Protein AF-A0A8C4UIJ4-F1 (afdb_monomer)

Solvent-accessible surface area (backbone atoms only — not comparable to full-atom values): 5935 Å² total; per-residue (Å²): 129,92,72,72,78,72,80,84,67,95,83,62,56,73,69,39,45,52,52,52,45,50,51,55,40,49,53,56,58,31,71,77,45,62,93,61,48,52,59,52,48,55,50,52,54,53,54,59,66,67,53,92,53,90,87,36,68,62,72,62,52,63,72,85,74,72,67,71,73,74,85,63,58,90,56,52,67,55,50,53,61,48,52,54,54,51,50,65,72,67,54,81,129

Structure (mmCIF, N/CA/C/O backbone):
data_AF-A0A8C4UIJ4-F1
#
_entry.id   AF-A0A8C4UIJ4-F1
#
loop_
_atom_site.group_PDB
_atom_site.id
_atom_site.type_symbol
_atom_site.label_atom_id
_atom_site.label_alt_id
_atom_site.label_comp_id
_atom_site.label_asym_id
_atom_site.label_entity_id
_atom_site.label_seq_id
_atom_site.pdbx_PDB_ins_code
_atom_site.Cartn_x
_atom_site.Cartn_y
_atom_site.Cartn_z
_atom_site.occupancy
_atom_site.B_iso_or_equiv
_atom_site.auth_seq_id
_atom_site.auth_comp_id
_atom_site.auth_asym_id
_atom_site.auth_atom_id
_atom_site.pdbx_PDB_model_num
ATOM 1 N N . MET A 1 1 ? -9.140 -25.305 0.806 1.00 43.31 1 MET A N 1
ATOM 2 C CA . MET A 1 1 ? -7.897 -24.589 0.454 1.00 43.31 1 MET A CA 1
ATOM 3 C C . MET A 1 1 ? -8.289 -23.134 0.318 1.00 43.31 1 MET A C 1
ATOM 5 O O . MET A 1 1 ? -9.000 -22.814 -0.626 1.00 43.31 1 MET A O 1
ATOM 9 N N . VAL A 1 2 ? -7.980 -22.312 1.320 1.00 50.94 2 VAL A N 1
ATOM 10 C CA . VAL A 1 2 ? -8.367 -20.894 1.355 1.00 50.94 2 VAL A CA 1
ATOM 11 C C . VAL A 1 2 ? -7.476 -20.161 0.354 1.00 50.94 2 VAL A C 1
ATOM 13 O O . VAL A 1 2 ? -6.396 -19.678 0.675 1.00 50.94 2 VAL A O 1
ATOM 16 N N . GLY A 1 3 ? -7.859 -20.238 -0.920 1.00 45.88 3 GLY A N 1
ATOM 17 C CA . GLY A 1 3 ? -7.184 -19.541 -2.000 1.00 45.88 3 GLY A CA 1
ATOM 18 C C . GLY A 1 3 ? -7.470 -18.057 -1.855 1.00 45.88 3 GLY A C 1
ATOM 19 O O . GLY A 1 3 ? -8.624 -17.643 -1.938 1.00 45.88 3 GLY A O 1
ATOM 20 N N . CYS A 1 4 ? -6.425 -17.270 -1.615 1.00 55.47 4 CYS A N 1
ATOM 21 C CA . CYS A 1 4 ? -6.508 -15.819 -1.664 1.00 55.47 4 CYS A CA 1
ATOM 22 C C . CYS A 1 4 ? -6.990 -15.413 -3.054 1.00 55.47 4 CYS A C 1
ATOM 24 O O . CYS A 1 4 ? -6.348 -15.751 -4.048 1.00 55.47 4 CYS A O 1
ATOM 26 N N . VAL A 1 5 ? -8.124 -14.720 -3.133 1.00 51.97 5 VAL A N 1
ATOM 27 C CA . VAL A 1 5 ? -8.526 -14.046 -4.367 1.00 51.97 5 VAL A CA 1
ATOM 28 C C . VAL A 1 5 ? -7.641 -12.803 -4.467 1.00 51.97 5 VAL A C 1
ATOM 30 O O . VAL A 1 5 ? -7.770 -11.923 -3.615 1.00 51.97 5 VAL A O 1
ATOM 33 N N . PRO A 1 6 ? -6.716 -12.716 -5.439 1.00 53.19 6 PRO A N 1
ATOM 34 C CA . PRO A 1 6 ? -5.873 -11.540 -5.576 1.00 53.19 6 PRO A CA 1
ATOM 35 C C . PRO A 1 6 ? -6.760 -10.346 -5.930 1.00 53.19 6 PRO A C 1
ATOM 37 O O . PRO A 1 6 ? -7.521 -10.385 -6.904 1.00 53.19 6 PRO A O 1
ATOM 40 N N . VAL A 1 7 ? -6.673 -9.279 -5.135 1.00 54.88 7 VAL A N 1
ATOM 41 C CA . VAL A 1 7 ? -7.276 -7.990 -5.476 1.00 54.8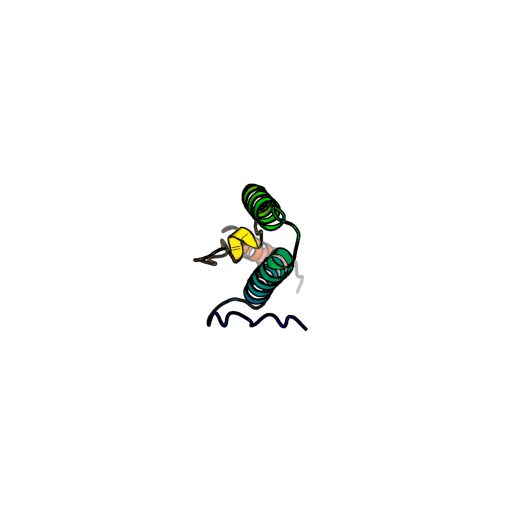8 7 VAL A CA 1
ATOM 42 C C . VAL A 1 7 ? -6.543 -7.494 -6.721 1.00 54.88 7 VAL A C 1
ATOM 44 O O . VAL A 1 7 ? -5.377 -7.116 -6.678 1.00 54.88 7 VAL A O 1
ATOM 47 N N . LEU A 1 8 ? -7.206 -7.559 -7.876 1.00 48.84 8 LEU A N 1
ATOM 48 C CA . LEU A 1 8 ? -6.689 -7.018 -9.130 1.00 48.84 8 LEU A CA 1
ATOM 49 C C . LEU A 1 8 ? -6.692 -5.483 -9.059 1.00 48.84 8 LEU A C 1
ATOM 51 O O . LEU A 1 8 ? -7.606 -4.832 -9.561 1.00 48.84 8 LEU A O 1
ATOM 55 N N . THR A 1 9 ? -5.670 -4.890 -8.442 1.00 52.72 9 THR A N 1
ATOM 56 C CA . THR A 1 9 ? -5.361 -3.462 -8.584 1.00 52.72 9 THR A CA 1
ATOM 57 C C . THR A 1 9 ? -4.584 -3.243 -9.895 1.00 52.72 9 THR A C 1
ATOM 59 O O . THR A 1 9 ? -3.512 -3.821 -10.089 1.00 52.72 9 THR A O 1
ATOM 62 N N . PRO A 1 10 ? -5.100 -2.434 -10.840 1.00 47.34 10 PRO A N 1
ATOM 63 C CA . PRO A 1 10 ? -4.633 -2.435 -12.232 1.00 47.34 10 PRO A CA 1
ATOM 64 C C . PRO A 1 10 ? -3.293 -1.719 -12.509 1.00 47.34 10 PRO A C 1
ATOM 66 O O . PRO A 1 10 ? -2.931 -1.589 -13.674 1.00 47.34 10 PRO A O 1
ATOM 69 N N . ALA A 1 11 ? -2.532 -1.258 -11.504 1.00 50.47 11 ALA A N 1
ATOM 70 C C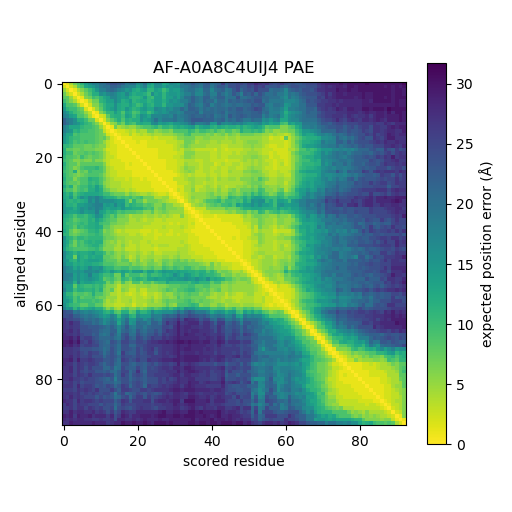A . ALA A 1 11 ? -1.331 -0.440 -11.754 1.00 50.47 11 ALA A CA 1
ATOM 71 C C . ALA A 1 11 ? -0.249 -0.448 -10.646 1.00 50.47 11 ALA A C 1
ATOM 73 O O . ALA A 1 11 ? 0.432 0.556 -10.450 1.00 50.47 11 ALA A O 1
ATOM 74 N N . ALA A 1 12 ? -0.069 -1.543 -9.903 1.00 61.88 12 ALA A N 1
ATOM 75 C CA . ALA A 1 12 ? 0.985 -1.634 -8.883 1.00 61.88 12 ALA A CA 1
ATOM 76 C C . ALA A 1 12 ? 2.267 -2.303 -9.427 1.00 61.88 12 ALA A C 1
ATOM 78 O O . ALA A 1 12 ? 2.191 -3.257 -10.205 1.00 61.88 12 ALA A O 1
ATOM 79 N N . LEU A 1 13 ? 3.449 -1.826 -9.000 1.00 68.50 13 LEU A N 1
ATOM 80 C CA . LEU A 1 13 ? 4.728 -2.519 -9.231 1.00 68.50 13 LEU A CA 1
ATOM 81 C C . LEU A 1 13 ? 4.640 -3.983 -8.744 1.00 68.50 13 LEU A C 1
ATOM 83 O O . LEU A 1 13 ? 3.914 -4.247 -7.783 1.00 68.50 13 LEU A O 1
ATOM 87 N N . PRO A 1 14 ? 5.402 -4.932 -9.330 1.00 73.38 14 PRO A N 1
ATOM 88 C CA . PRO A 1 14 ? 5.369 -6.344 -8.929 1.00 73.38 14 PRO A CA 1
ATOM 89 C C . PRO A 1 14 ? 5.581 -6.556 -7.421 1.00 73.38 14 PRO A C 1
ATOM 91 O O . PRO A 1 14 ? 4.923 -7.396 -6.814 1.00 73.38 14 PRO A O 1
ATOM 94 N N . SER A 1 15 ? 6.451 -5.747 -6.808 1.00 74.38 15 SER A N 1
ATOM 95 C CA . SER A 1 15 ? 6.707 -5.732 -5.364 1.00 74.38 15 SER A CA 1
ATOM 96 C C . SER A 1 15 ? 5.505 -5.257 -4.543 1.00 74.38 15 SER A C 1
ATOM 98 O O . SER A 1 15 ? 5.215 -5.844 -3.505 1.00 74.38 15 SER A O 1
ATOM 100 N N . CYS A 1 16 ? 4.777 -4.240 -5.011 1.00 81.62 16 CYS A N 1
ATOM 101 C CA . CYS A 1 16 ? 3.583 -3.734 -4.335 1.00 81.62 16 CYS A CA 1
ATOM 102 C C . CYS A 1 16 ? 2.381 -4.667 -4.490 1.00 81.62 16 CYS A C 1
ATOM 104 O O . CYS A 1 16 ? 1.624 -4.832 -3.542 1.00 81.62 16 CYS A O 1
ATOM 106 N N . ARG A 1 17 ? 2.245 -5.352 -5.632 1.00 79.44 17 ARG A N 1
ATOM 107 C CA . ARG A 1 17 ? 1.230 -6.407 -5.786 1.00 79.44 17 ARG A CA 1
ATOM 108 C C . ARG A 1 17 ? 1.450 -7.551 -4.804 1.00 79.44 17 ARG A C 1
ATOM 110 O O . ARG A 1 17 ? 0.524 -7.936 -4.106 1.00 79.44 17 ARG A O 1
ATOM 117 N N . TYR A 1 18 ? 2.684 -8.046 -4.715 1.00 82.50 18 TYR A N 1
ATOM 118 C CA . TYR A 1 18 ? 3.033 -9.086 -3.748 1.00 82.50 18 TYR A CA 1
ATOM 119 C C . TYR A 1 18 ? 2.777 -8.638 -2.301 1.00 82.50 18 TYR A C 1
ATOM 121 O O . TYR A 1 18 ? 2.285 -9.412 -1.484 1.00 82.50 18 TYR A O 1
ATOM 129 N N . TRP A 1 19 ? 3.091 -7.380 -1.986 1.00 84.69 19 TRP A N 1
ATOM 130 C CA . TRP A 1 19 ? 2.827 -6.782 -0.679 1.00 84.69 19 TRP A CA 1
ATOM 131 C C . TRP A 1 19 ? 1.329 -6.727 -0.337 1.00 84.69 19 TRP A C 1
ATOM 133 O O . TRP A 1 19 ? 0.934 -7.104 0.769 1.00 84.69 19 TRP A O 1
ATOM 143 N N . ASP A 1 20 ? 0.492 -6.320 -1.292 1.00 83.06 20 ASP A N 1
ATOM 144 C CA . ASP A 1 20 ? -0.966 -6.311 -1.138 1.00 83.06 20 ASP A CA 1
ATOM 145 C C . ASP A 1 20 ? -1.524 -7.734 -0.969 1.00 83.06 20 ASP A C 1
ATOM 147 O O . ASP A 1 20 ? -2.318 -7.982 -0.055 1.00 83.06 20 ASP A O 1
ATOM 151 N N . ASP A 1 21 ? -1.057 -8.687 -1.782 1.00 83.81 21 ASP A N 1
ATOM 152 C CA . ASP A 1 21 ? -1.455 -10.098 -1.707 1.00 83.81 21 ASP A CA 1
ATOM 153 C C . ASP A 1 21 ? -1.077 -10.719 -0.349 1.00 83.81 21 ASP A C 1
ATOM 155 O O . ASP A 1 21 ? -1.879 -11.428 0.266 1.00 83.81 21 ASP A O 1
ATOM 159 N N . PHE A 1 22 ? 0.115 -10.411 0.170 1.00 85.75 22 PHE A N 1
ATOM 160 C CA . PHE A 1 22 ? 0.556 -10.843 1.498 1.00 85.75 22 PHE A CA 1
ATOM 161 C C . PHE A 1 22 ? -0.363 -10.318 2.609 1.00 85.75 22 PHE A C 1
ATOM 163 O O . PHE A 1 22 ? -0.737 -11.069 3.518 1.00 85.75 22 PHE A O 1
ATOM 170 N N . HIS A 1 23 ? -0.761 -9.046 2.540 1.00 84.56 23 HIS A N 1
ATOM 171 C CA . HIS A 1 23 ? -1.672 -8.452 3.515 1.00 84.56 23 HIS A CA 1
ATOM 172 C C . HIS A 1 23 ? -3.073 -9.064 3.457 1.00 84.56 23 HIS A C 1
ATOM 174 O O . HIS A 1 23 ? -3.637 -9.371 4.509 1.00 84.56 23 HIS A O 1
ATOM 180 N N . ALA A 1 24 ? -3.616 -9.271 2.257 1.00 82.81 24 ALA A N 1
ATOM 181 C CA . ALA A 1 24 ? -4.914 -9.913 2.070 1.00 82.81 24 ALA A CA 1
ATOM 182 C C . ALA A 1 24 ? -4.908 -11.360 2.589 1.00 82.81 24 ALA A C 1
ATOM 184 O O . ALA A 1 24 ? -5.826 -11.775 3.302 1.00 82.81 24 ALA A O 1
ATOM 185 N N . CYS A 1 25 ? -3.841 -12.107 2.295 1.00 82.69 25 CYS A N 1
ATOM 186 C CA . CYS A 1 25 ? -3.651 -13.474 2.775 1.00 82.69 25 CYS A CA 1
ATOM 187 C C . CYS A 1 25 ? -3.569 -13.535 4.296 1.00 82.69 25 CYS A C 1
ATOM 189 O O . CYS A 1 25 ? -4.262 -14.329 4.929 1.00 82.69 25 CYS A O 1
ATOM 191 N N . THR A 1 26 ? -2.776 -12.645 4.888 1.00 86.25 26 THR A N 1
ATOM 192 C CA . THR A 1 26 ? -2.611 -12.598 6.339 1.00 86.25 26 THR A CA 1
ATOM 193 C C . THR A 1 26 ? -3.926 -12.249 7.028 1.00 86.25 26 THR A C 1
ATOM 195 O O . THR A 1 26 ? -4.293 -12.918 7.986 1.00 86.25 26 THR A O 1
ATOM 198 N N 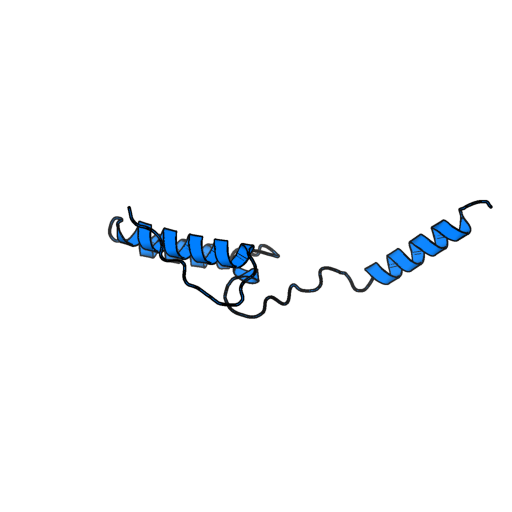. LEU A 1 27 ? -4.680 -11.268 6.518 1.00 82.94 27 LEU A N 1
ATOM 199 C CA . LEU A 1 27 ? -5.988 -10.920 7.078 1.00 82.94 27 LEU A CA 1
ATOM 200 C C . LEU A 1 27 ? -6.972 -12.094 6.989 1.00 82.94 27 LEU A C 1
ATOM 202 O O . LEU A 1 27 ? -7.668 -12.375 7.957 1.00 82.94 27 LEU A O 1
ATOM 206 N N . THR A 1 28 ? -6.976 -12.815 5.868 1.00 81.88 28 THR A N 1
ATOM 207 C CA . THR A 1 28 ? -7.824 -14.003 5.686 1.00 81.88 28 THR A CA 1
ATOM 208 C C . THR A 1 28 ? -7.422 -15.141 6.634 1.00 81.88 28 THR A C 1
ATOM 210 O O . THR A 1 28 ? -8.272 -15.790 7.233 1.00 81.88 28 THR A O 1
ATOM 213 N N . ALA A 1 29 ? -6.123 -15.369 6.840 1.00 82.00 29 ALA A N 1
ATOM 214 C CA . ALA A 1 29 ? -5.649 -16.350 7.817 1.00 82.00 29 ALA A CA 1
ATOM 215 C C . ALA A 1 29 ? -5.985 -15.939 9.263 1.00 82.00 29 ALA A C 1
A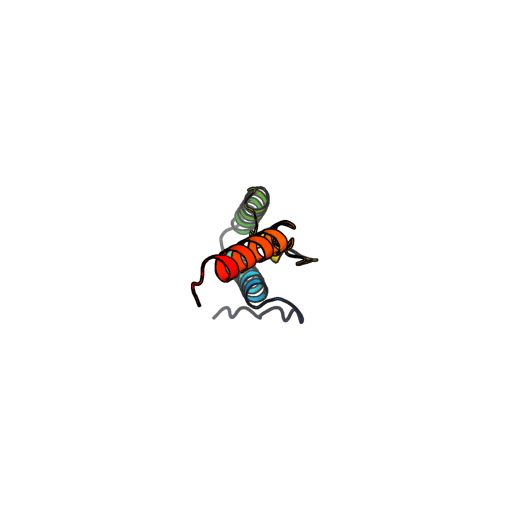TOM 217 O O . ALA A 1 29 ? -6.266 -16.789 10.103 1.00 82.00 29 ALA A O 1
ATOM 218 N N . LEU A 1 30 ? -5.979 -14.636 9.558 1.00 84.69 30 LEU A N 1
ATOM 219 C CA . LEU A 1 30 ? -6.334 -14.103 10.873 1.00 84.69 30 LEU A CA 1
ATOM 220 C C . LEU A 1 30 ? -7.834 -14.176 11.156 1.00 84.69 30 LEU A C 1
ATOM 222 O O . LEU A 1 30 ? -8.205 -14.354 12.313 1.00 84.69 30 LEU A O 1
ATOM 226 N N . THR A 1 31 ? -8.692 -14.097 10.134 1.00 79.44 31 THR A N 1
ATOM 227 C CA . THR A 1 31 ? -10.137 -14.307 10.320 1.00 79.44 31 THR A CA 1
ATOM 228 C C . THR A 1 31 ? -10.484 -15.731 10.753 1.00 79.44 31 THR A C 1
ATOM 230 O O . THR A 1 31 ? -11.503 -15.920 11.408 1.00 79.44 31 THR A O 1
ATOM 233 N N . ASP A 1 32 ? -9.624 -16.708 10.451 1.00 79.19 32 ASP A N 1
ATOM 234 C CA . ASP A 1 32 ? -9.766 -18.099 10.902 1.00 79.19 32 ASP A CA 1
ATOM 235 C C . ASP A 1 32 ? -9.124 -18.353 12.290 1.00 79.19 32 ASP A C 1
ATOM 237 O O . ASP A 1 32 ? -9.202 -19.462 12.823 1.00 79.19 32 ASP A O 1
ATOM 241 N N . CYS A 1 33 ? -8.477 -17.345 12.891 1.00 75.88 33 CYS A N 1
ATOM 242 C CA . CYS A 1 33 ? -7.785 -17.438 14.180 1.00 75.88 33 CYS A CA 1
ATOM 243 C C . CYS A 1 33 ? -8.657 -16.997 15.370 1.00 75.88 33 CYS A C 1
ATOM 245 O O . CYS A 1 33 ? -9.768 -16.494 15.225 1.00 75.88 33 CYS A O 1
ATOM 247 N N . GLN A 1 34 ? -8.130 -17.194 16.585 1.00 73.88 34 GLN A N 1
ATOM 248 C CA . GLN A 1 34 ? -8.785 -16.802 17.835 1.00 73.88 34 GLN A CA 1
ATOM 249 C C . GLN A 1 34 ? -9.132 -15.299 17.868 1.00 73.88 34 GLN A C 1
ATOM 251 O O . GLN A 1 34 ? -8.385 -14.462 17.353 1.00 73.88 34 GLN A O 1
ATOM 256 N N . GLU A 1 35 ? -10.240 -14.963 18.536 1.00 75.50 35 GLU A N 1
ATOM 257 C CA . GLU A 1 35 ? -10.668 -13.587 18.801 1.00 75.50 35 GLU A CA 1
ATOM 258 C C . GLU A 1 35 ? -9.504 -12.746 19.366 1.00 75.50 35 GLU A C 1
ATOM 260 O O . GLU A 1 35 ? -8.840 -13.141 20.326 1.00 75.50 35 GLU A O 1
ATOM 265 N N . GLY A 1 36 ? -9.221 -11.606 18.725 1.00 75.25 36 GLY A N 1
ATOM 266 C CA . GLY A 1 36 ? -8.118 -10.700 19.071 1.00 75.25 36 GLY A CA 1
ATOM 267 C C . GLY A 1 36 ? -6.836 -10.842 18.235 1.00 75.25 36 GLY A C 1
ATOM 268 O O . GLY A 1 36 ? -5.976 -9.960 18.300 1.00 75.25 36 GLY A O 1
ATOM 269 N N . ALA A 1 37 ? -6.690 -11.882 17.402 1.00 85.62 37 ALA A N 1
ATOM 270 C CA . ALA A 1 37 ? -5.524 -12.020 16.516 1.00 85.62 37 ALA A CA 1
ATOM 271 C C . ALA A 1 37 ? -5.461 -10.903 15.453 1.00 85.62 37 ALA A C 1
ATOM 273 O O . ALA A 1 37 ? -4.393 -10.346 15.187 1.00 85.62 37 ALA A O 1
ATOM 274 N N . THR A 1 38 ? -6.613 -10.528 14.893 1.00 84.56 38 THR A N 1
ATOM 275 C CA . THR A 1 38 ? -6.735 -9.422 13.930 1.00 84.56 38 THR A CA 1
ATOM 276 C C . THR A 1 38 ? -6.401 -8.070 14.563 1.00 84.56 38 THR A C 1
ATOM 278 O O . THR A 1 38 ? -5.663 -7.286 13.970 1.00 84.56 38 THR A O 1
ATOM 281 N N . ASP A 1 39 ? -6.868 -7.807 15.788 1.00 86.69 39 ASP A N 1
ATOM 282 C CA . ASP A 1 39 ? -6.551 -6.573 16.520 1.00 86.69 39 ASP A CA 1
ATOM 283 C C . ASP A 1 39 ? -5.052 -6.440 16.802 1.00 86.69 39 ASP A C 1
ATOM 285 O O . ASP A 1 39 ? -4.465 -5.368 16.622 1.00 86.69 39 ASP A O 1
ATOM 289 N N . LEU A 1 40 ? -4.406 -7.538 17.208 1.00 88.25 40 LEU A N 1
ATOM 290 C CA . LEU A 1 40 ? -2.963 -7.555 17.432 1.00 88.25 40 LEU A CA 1
ATOM 291 C C . LEU A 1 40 ? -2.194 -7.305 16.129 1.00 88.25 40 LEU A C 1
ATOM 293 O O . LEU A 1 40 ? -1.243 -6.522 16.124 1.00 88.25 40 LEU A O 1
ATOM 297 N N . TRP A 1 41 ? -2.614 -7.925 15.026 1.00 87.88 41 TRP A N 1
ATOM 298 C CA . TRP A 1 41 ? -2.028 -7.694 13.707 1.00 87.88 41 TRP A CA 1
ATOM 299 C C . TRP A 1 41 ? -2.147 -6.237 13.259 1.00 87.88 41 TRP A C 1
ATOM 301 O O . TRP A 1 41 ? -1.150 -5.644 12.846 1.00 87.88 41 TRP A O 1
ATOM 311 N N . GLU A 1 42 ? -3.325 -5.626 13.387 1.00 88.06 42 GLU A N 1
ATOM 312 C CA . GLU A 1 42 ? -3.523 -4.220 13.020 1.00 88.06 42 GLU A CA 1
ATOM 313 C C . GLU A 1 42 ? -2.700 -3.273 13.900 1.00 88.06 42 GLU A C 1
ATOM 315 O O . GLU A 1 42 ? -2.133 -2.288 13.410 1.00 88.06 42 GLU A O 1
ATOM 320 N N . LYS A 1 43 ? -2.550 -3.597 15.189 1.00 90.00 43 LYS A N 1
ATOM 321 C CA . LYS A 1 43 ? -1.647 -2.869 16.085 1.00 90.00 43 LYS A CA 1
ATOM 322 C C . LYS A 1 43 ? -0.192 -2.981 15.624 1.00 90.00 43 LYS A C 1
ATOM 324 O O . LYS A 1 43 ? 0.467 -1.956 15.474 1.00 90.00 43 LYS A O 1
ATOM 329 N N . LEU A 1 44 ? 0.295 -4.191 15.345 1.00 88.31 44 LEU A N 1
ATOM 330 C CA . LEU A 1 44 ? 1.656 -4.418 14.842 1.00 88.31 44 LEU A CA 1
ATOM 331 C C . LEU A 1 44 ? 1.894 -3.708 13.507 1.00 88.31 44 LEU A C 1
ATOM 333 O O . LEU A 1 44 ? 2.948 -3.112 13.305 1.00 88.31 44 LEU A O 1
ATOM 337 N N . ARG A 1 45 ? 0.902 -3.710 12.613 1.00 84.25 45 ARG A N 1
ATOM 338 C CA . ARG A 1 45 ? 0.965 -3.004 11.330 1.00 84.25 45 ARG A CA 1
ATOM 339 C C . ARG A 1 45 ? 1.094 -1.497 11.526 1.00 84.25 45 ARG A C 1
ATOM 341 O O . ARG A 1 45 ? 1.857 -0.850 10.813 1.00 84.25 45 ARG A O 1
ATOM 348 N N . ARG A 1 46 ? 0.358 -0.933 12.485 1.00 86.44 46 ARG A N 1
ATOM 349 C CA . ARG A 1 46 ? 0.431 0.491 12.830 1.00 86.44 46 ARG A CA 1
ATOM 350 C C . ARG A 1 46 ? 1.783 0.866 13.431 1.00 86.44 46 ARG A C 1
ATOM 352 O O . ARG A 1 46 ? 2.363 1.855 12.999 1.00 86.44 46 ARG A O 1
ATOM 359 N N . GLU A 1 47 ? 2.290 0.070 14.367 1.00 86.25 47 GLU A N 1
ATOM 360 C CA . GLU A 1 47 ? 3.624 0.267 14.951 1.00 86.25 47 GLU A CA 1
ATOM 361 C C . GLU A 1 47 ? 4.719 0.131 13.885 1.00 86.25 47 GLU A C 1
ATOM 363 O O . GLU A 1 47 ? 5.609 0.969 13.793 1.00 86.25 47 GLU A O 1
ATOM 368 N N . SER A 1 48 ? 4.604 -0.855 12.990 1.00 81.94 48 SER A N 1
ATOM 369 C CA . SER A 1 48 ? 5.556 -1.057 11.894 1.00 81.94 48 SER A CA 1
ATOM 370 C C . SER A 1 48 ? 5.601 0.110 10.907 1.00 81.94 48 SER A C 1
ATOM 372 O O . SER A 1 48 ? 6.650 0.335 10.312 1.00 81.94 48 SER A O 1
ATOM 374 N N . LYS A 1 49 ? 4.493 0.841 10.720 1.00 77.00 49 LYS A N 1
ATOM 375 C CA . LYS A 1 49 ? 4.457 2.075 9.916 1.00 77.00 49 LYS A CA 1
ATOM 376 C C . LYS A 1 49 ? 5.147 3.255 10.604 1.00 77.00 4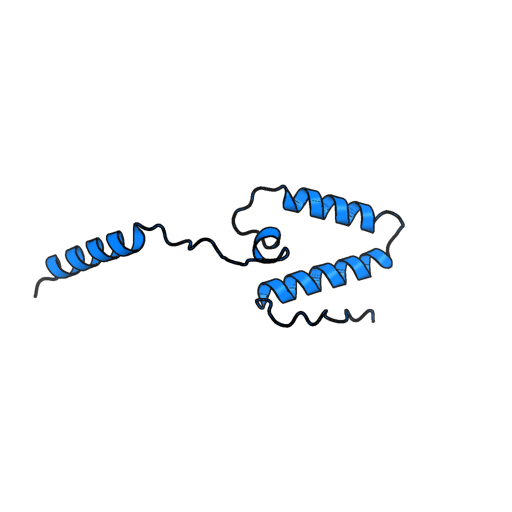9 LYS A C 1
ATOM 378 O O . LYS A 1 49 ? 5.509 4.204 9.924 1.00 77.00 49 LYS A O 1
ATOM 383 N N . ASN A 1 50 ? 5.268 3.226 11.931 1.00 80.25 50 ASN A N 1
ATOM 384 C CA . ASN A 1 50 ? 5.910 4.282 12.715 1.00 80.25 50 ASN A CA 1
ATOM 385 C C . ASN A 1 50 ? 7.441 4.123 12.750 1.00 80.25 50 ASN A C 1
ATOM 387 O O . ASN A 1 50 ? 8.159 5.062 13.069 1.00 80.25 50 ASN A O 1
ATOM 391 N N . LEU A 1 51 ? 7.952 2.937 12.411 1.00 76.94 51 LEU A N 1
ATOM 392 C CA . LEU A 1 51 ? 9.388 2.710 12.314 1.00 76.94 51 LEU A CA 1
ATOM 393 C C . LEU A 1 51 ? 9.962 3.493 11.121 1.00 76.94 51 LEU A C 1
ATOM 395 O O . LEU A 1 51 ? 9.587 3.249 9.975 1.00 76.94 51 LEU A O 1
ATOM 399 N N . ASP A 1 52 ? 10.893 4.408 11.401 1.00 63.75 52 ASP A N 1
ATOM 400 C CA . ASP A 1 52 ? 11.536 5.292 10.418 1.00 63.75 52 ASP A CA 1
ATOM 401 C C . ASP A 1 52 ? 12.602 4.526 9.607 1.00 63.75 52 ASP A C 1
ATOM 403 O O . ASP A 1 52 ? 13.813 4.658 9.796 1.00 63.75 52 ASP A O 1
ATOM 407 N N . PHE A 1 53 ? 12.139 3.626 8.737 1.00 70.12 53 PHE A N 1
ATOM 408 C CA . PHE A 1 53 ? 12.979 2.925 7.771 1.00 70.12 53 PHE A CA 1
ATOM 409 C C . PHE A 1 53 ? 12.778 3.532 6.384 1.00 70.12 53 PHE A C 1
ATOM 411 O O . PHE A 1 53 ? 11.748 3.309 5.741 1.00 70.12 53 PHE A O 1
ATOM 418 N N . GLN A 1 54 ? 13.790 4.261 5.901 1.00 68.44 54 GLN A N 1
ATOM 419 C CA . GLN A 1 54 ? 13.783 4.821 4.548 1.00 68.44 54 GLN A CA 1
ATOM 420 C C . GLN A 1 54 ? 13.575 3.714 3.504 1.00 68.44 54 GLN A C 1
ATOM 422 O O . GLN A 1 54 ? 14.327 2.738 3.461 1.00 68.44 54 GLN A O 1
ATOM 427 N N . GLY A 1 55 ? 12.560 3.874 2.649 1.00 68.69 55 GLY A N 1
ATOM 428 C CA . GLY A 1 55 ? 12.251 2.915 1.584 1.00 68.69 55 GLY A CA 1
ATOM 429 C C . GLY A 1 55 ? 11.490 1.667 2.044 1.00 68.69 55 GLY A C 1
ATOM 430 O O . GLY A 1 55 ? 11.561 0.632 1.380 1.00 68.69 55 GLY A O 1
ATOM 431 N N . SER A 1 56 ? 10.767 1.728 3.167 1.00 76.25 56 SER A N 1
ATOM 432 C CA . SER A 1 56 ? 9.905 0.619 3.589 1.00 76.25 56 SER A CA 1
ATOM 433 C C . SER A 1 56 ? 8.791 0.335 2.565 1.00 76.25 56 SER A C 1
ATOM 435 O O . SER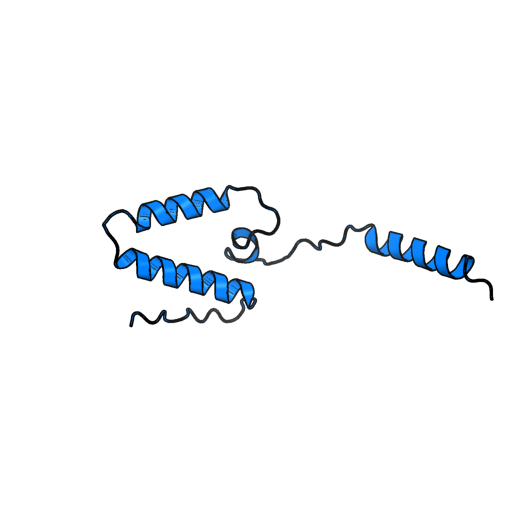 A 1 56 ? 8.268 1.239 1.911 1.00 76.25 56 SER A O 1
ATOM 437 N N . LEU A 1 57 ? 8.366 -0.930 2.456 1.00 78.25 57 LEU A N 1
ATOM 438 C CA . LEU A 1 57 ? 7.220 -1.316 1.614 1.00 78.25 57 LEU A CA 1
ATOM 439 C C . LEU A 1 57 ? 5.921 -0.617 2.049 1.00 78.25 57 LEU A C 1
ATOM 441 O O . LEU A 1 57 ? 5.032 -0.404 1.229 1.00 78.25 57 LEU A O 1
ATOM 445 N N . PHE A 1 58 ? 5.832 -0.203 3.317 1.00 77.25 58 PHE A N 1
ATOM 446 C CA . PHE A 1 58 ? 4.725 0.606 3.816 1.00 77.25 58 PHE A CA 1
ATOM 447 C C . PHE A 1 58 ? 4.669 1.991 3.171 1.00 77.25 58 PHE A C 1
ATOM 449 O O . PHE A 1 58 ? 3.571 2.449 2.879 1.00 77.25 58 PHE A O 1
ATOM 456 N N . GLU A 1 59 ? 5.806 2.638 2.917 1.00 76.38 59 GLU A N 1
ATOM 457 C CA . GLU A 1 59 ? 5.837 3.927 2.214 1.00 76.38 59 GLU A CA 1
ATOM 458 C C . GLU A 1 59 ? 5.703 3.754 0.701 1.00 76.38 59 GLU A C 1
ATOM 460 O O . GLU A 1 59 ? 4.919 4.445 0.056 1.00 76.38 59 GLU A O 1
ATOM 465 N N . LEU A 1 60 ? 6.429 2.790 0.131 1.00 77.94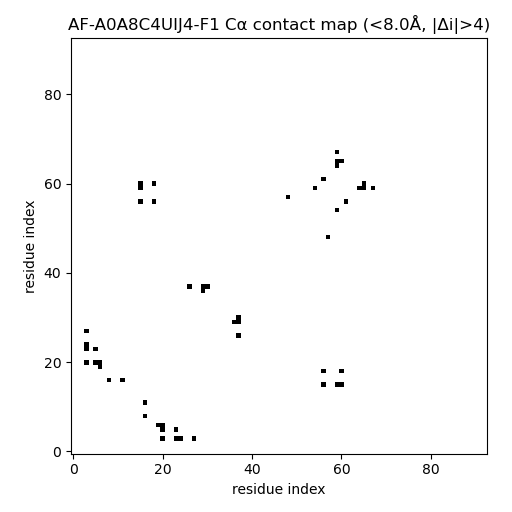 60 LEU A N 1
ATOM 466 C CA . LEU A 1 60 ? 6.471 2.583 -1.319 1.00 77.94 60 LEU A CA 1
ATOM 467 C C . LEU A 1 60 ? 5.144 2.054 -1.887 1.00 77.94 60 LEU A C 1
ATOM 469 O O . LEU A 1 60 ? 4.826 2.321 -3.047 1.00 77.94 60 LEU A O 1
ATOM 473 N N . CYS A 1 61 ? 4.378 1.308 -1.085 1.00 80.31 61 CYS A N 1
ATOM 474 C CA . CYS A 1 61 ? 3.167 0.611 -1.520 1.00 80.31 61 CYS A CA 1
ATOM 475 C C . CYS A 1 61 ? 1.914 0.953 -0.685 1.00 80.31 61 CYS A C 1
ATOM 477 O O . CYS A 1 61 ? 0.842 0.430 -0.966 1.00 80.31 61 CYS A O 1
ATOM 479 N N . GLY A 1 62 ? 1.998 1.837 0.321 1.00 70.88 62 GLY A N 1
ATOM 480 C CA . GLY A 1 62 ? 0.930 2.101 1.305 1.00 70.88 62 GLY A CA 1
ATOM 481 C C . GLY A 1 62 ? -0.285 2.916 0.850 1.00 70.88 62 GLY A C 1
ATOM 482 O O . GLY A 1 62 ? -1.121 3.249 1.689 1.00 70.88 62 GLY A O 1
ATOM 483 N N . GLY A 1 63 ? -0.409 3.210 -0.446 1.00 64.62 63 GLY A N 1
ATOM 484 C CA . GLY A 1 63 ? -1.531 3.953 -1.018 1.00 64.62 63 GLY A CA 1
ATOM 485 C C . GLY A 1 63 ? -1.148 5.356 -1.479 1.00 64.62 63 GLY A C 1
ATOM 486 O O . GLY A 1 63 ? -1.309 6.326 -0.750 1.00 64.62 63 GLY A O 1
ATOM 487 N N . GLY A 1 64 ? -0.733 5.455 -2.743 1.00 62.44 64 GLY A N 1
ATOM 488 C CA . GLY A 1 64 ? -0.718 6.710 -3.492 1.00 62.44 64 GLY A CA 1
ATOM 489 C C . GLY A 1 64 ? 0.619 7.449 -3.496 1.00 62.44 64 GLY A C 1
ATOM 490 O O . GLY A 1 64 ? 1.056 7.998 -2.497 1.00 62.44 64 GLY A O 1
ATOM 491 N N . SER A 1 65 ? 1.184 7.560 -4.698 1.00 48.06 65 SER A N 1
ATOM 492 C CA . SER A 1 65 ? 2.395 8.313 -5.034 1.00 48.06 65 SER A CA 1
ATOM 493 C C . SER A 1 65 ? 3.708 7.622 -4.667 1.00 48.06 65 SER A C 1
ATOM 495 O O . SER A 1 65 ? 4.496 8.084 -3.849 1.00 48.06 65 SER A O 1
ATOM 497 N N . GLY A 1 66 ? 3.994 6.547 -5.406 1.00 50.31 66 GLY A N 1
ATOM 498 C CA . GLY A 1 66 ? 5.351 6.058 -5.642 1.00 50.31 66 GLY A CA 1
ATOM 499 C C . GLY A 1 66 ? 6.180 7.048 -6.468 1.00 50.31 66 GLY A C 1
ATOM 500 O O . GLY A 1 66 ? 6.735 6.687 -7.503 1.00 50.31 66 GLY A O 1
ATOM 501 N N . ALA A 1 67 ? 6.271 8.302 -6.030 1.00 47.59 67 ALA A N 1
ATOM 502 C CA . ALA A 1 67 ? 7.424 9.115 -6.354 1.00 47.59 67 ALA A CA 1
ATOM 503 C C . ALA A 1 67 ? 8.516 8.652 -5.394 1.00 47.59 67 ALA A C 1
ATOM 505 O O . ALA A 1 67 ? 8.675 9.202 -4.308 1.00 47.59 67 ALA A O 1
ATOM 506 N N . ALA A 1 68 ? 9.238 7.595 -5.781 1.00 52.62 68 ALA A N 1
ATOM 507 C CA . ALA A 1 68 ? 10.549 7.358 -5.203 1.00 52.62 68 ALA A CA 1
ATOM 508 C C . ALA A 1 68 ? 11.273 8.714 -5.250 1.00 52.62 68 ALA A C 1
ATOM 510 O O . ALA A 1 68 ? 11.394 9.269 -6.351 1.00 52.62 68 ALA A O 1
ATOM 511 N N . PRO A 1 69 ? 11.678 9.312 -4.113 1.00 51.03 69 PRO A N 1
ATOM 512 C CA . PRO A 1 69 ? 12.540 10.474 -4.184 1.00 51.03 69 PRO A CA 1
ATOM 513 C C . PRO A 1 69 ? 13.731 9.996 -4.997 1.00 51.03 69 PRO A C 1
ATOM 515 O O . PRO A 1 69 ? 14.316 8.967 -4.658 1.00 51.03 69 PRO A O 1
ATOM 518 N N . SER A 1 70 ? 14.003 10.645 -6.133 1.00 54.44 70 SER A N 1
ATOM 519 C CA . SER A 1 70 ? 15.180 10.344 -6.938 1.00 54.44 70 SER A CA 1
ATOM 520 C C . SER A 1 70 ? 16.356 10.214 -5.980 1.00 54.44 70 SER A C 1
ATOM 522 O O . SER A 1 70 ? 16.842 11.210 -5.455 1.00 54.44 70 SER A O 1
ATOM 524 N N . LEU A 1 71 ? 16.805 8.977 -5.748 1.00 55.28 71 LEU A N 1
ATOM 525 C CA . LEU A 1 71 ? 17.958 8.656 -4.906 1.00 55.28 71 LEU A CA 1
ATOM 526 C C . LEU A 1 71 ? 19.260 9.157 -5.544 1.00 55.28 71 LEU A C 1
ATOM 528 O O . LEU A 1 71 ? 20.347 8.886 -5.046 1.00 55.28 71 LEU A O 1
ATOM 532 N N . LEU A 1 72 ? 19.157 9.874 -6.667 1.00 58.78 72 LEU A N 1
ATOM 533 C CA . LEU A 1 72 ? 20.246 10.617 -7.247 1.00 58.78 72 LEU A CA 1
ATOM 534 C C . LEU A 1 72 ? 20.409 11.933 -6.484 1.00 58.78 72 LEU A C 1
ATOM 536 O O . LEU A 1 72 ? 19.602 12.847 -6.680 1.0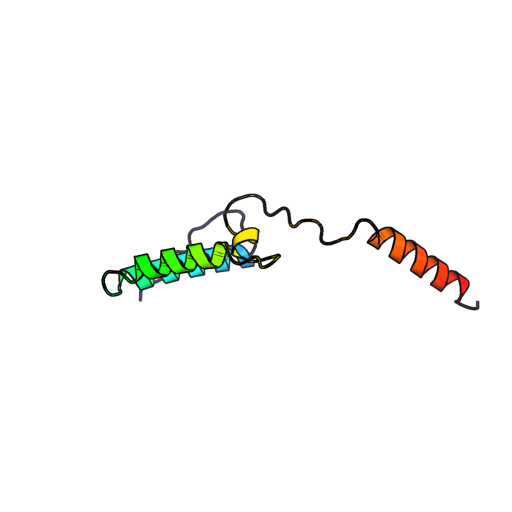0 58.78 72 LEU A O 1
ATOM 540 N N . PRO A 1 73 ? 21.465 12.087 -5.665 1.00 65.56 73 PRO A N 1
ATOM 541 C CA . PRO A 1 73 ? 21.832 13.409 -5.202 1.00 65.56 73 PRO A CA 1
ATOM 542 C C . PRO A 1 73 ? 22.049 14.303 -6.434 1.00 65.56 73 PRO A C 1
ATOM 544 O O . PRO A 1 73 ? 22.652 13.850 -7.414 1.00 65.56 73 PRO A O 1
ATOM 547 N N . PRO A 1 74 ? 21.619 15.577 -6.405 1.00 64.94 74 PRO A N 1
ATOM 548 C CA . PRO A 1 74 ? 21.782 16.505 -7.532 1.00 64.94 74 PRO A CA 1
ATOM 549 C C . PRO A 1 74 ? 23.253 16.678 -7.958 1.00 64.94 74 PRO A C 1
ATOM 551 O O . PRO A 1 74 ? 23.539 17.146 -9.055 1.00 64.94 74 PRO A O 1
ATOM 554 N N . ALA A 1 75 ? 24.191 16.259 -7.104 1.00 69.31 75 ALA A N 1
ATOM 555 C CA . ALA A 1 75 ? 25.623 16.252 -7.352 1.00 69.31 75 ALA A CA 1
ATOM 556 C C . ALA A 1 75 ? 26.143 15.026 -8.132 1.00 69.31 75 ALA A C 1
ATOM 558 O O . ALA A 1 75 ? 27.258 15.089 -8.641 1.00 69.31 75 ALA A O 1
ATOM 559 N N . LEU A 1 76 ? 25.389 13.924 -8.262 1.00 78.19 76 LEU A N 1
ATOM 560 C CA . LEU A 1 76 ? 25.849 12.735 -8.995 1.00 78.19 76 LEU A CA 1
ATOM 561 C C . LEU A 1 76 ? 26.206 13.013 -10.468 1.00 78.19 76 LEU A C 1
ATOM 563 O O . LEU A 1 76 ? 27.277 12.568 -10.886 1.00 78.19 76 LEU A O 1
ATOM 567 N N . PRO A 1 77 ? 25.401 13.760 -11.257 1.00 81.44 77 PRO A N 1
ATOM 568 C CA . PRO A 1 77 ? 25.789 14.089 -12.628 1.00 81.44 77 PRO A CA 1
ATOM 569 C C . PRO A 1 77 ? 27.059 14.948 -12.677 1.00 81.44 77 PRO A C 1
ATOM 571 O O . PRO A 1 77 ? 27.876 14.760 -13.571 1.00 81.44 77 PRO A O 1
ATOM 574 N N . LEU A 1 78 ? 27.272 15.833 -11.695 1.00 82.94 78 LEU A N 1
ATOM 575 C CA . LEU A 1 78 ? 28.483 16.658 -11.601 1.00 82.94 78 LEU A CA 1
ATOM 576 C C . LEU A 1 78 ? 29.717 15.838 -11.205 1.00 82.94 78 LEU A C 1
ATOM 578 O O . LEU A 1 78 ? 30.795 16.065 -11.742 1.00 82.94 78 LEU A O 1
ATOM 582 N N . LEU A 1 79 ? 29.568 14.859 -10.311 1.00 86.12 79 LEU A N 1
ATOM 583 C CA . LEU A 1 79 ? 30.644 13.944 -9.924 1.00 86.12 79 LEU A CA 1
ATOM 584 C C . LEU A 1 79 ? 31.040 13.026 -11.080 1.00 86.12 79 LEU A C 1
ATOM 586 O O . LEU A 1 79 ? 32.230 12.895 -11.363 1.00 86.12 79 LEU A O 1
ATOM 590 N N . LEU A 1 80 ? 30.068 12.455 -11.800 1.00 87.62 80 LEU A N 1
ATOM 591 C CA . LEU A 1 80 ? 30.344 11.716 -13.036 1.00 87.62 80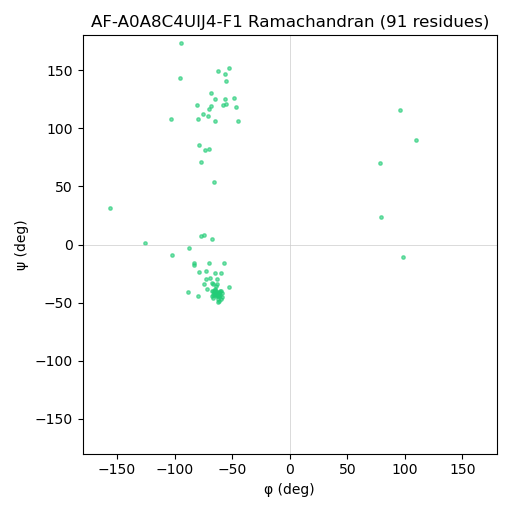 LEU A CA 1
ATOM 592 C C . LEU A 1 80 ? 31.049 12.617 -14.058 1.00 87.62 80 LEU A C 1
ATOM 594 O O . LEU A 1 80 ? 32.021 12.184 -14.677 1.00 87.62 80 LEU A O 1
ATOM 598 N N . ALA A 1 81 ? 30.598 13.874 -14.174 1.00 87.12 81 ALA A N 1
ATOM 599 C CA . ALA A 1 81 ? 31.186 14.893 -15.036 1.00 87.12 81 ALA A CA 1
ATOM 600 C C . ALA A 1 81 ? 32.577 15.397 -14.567 1.00 87.12 81 ALA A C 1
ATOM 602 O O . ALA A 1 81 ? 33.319 15.991 -15.342 1.00 87.12 81 ALA A O 1
ATOM 603 N N . ALA A 1 82 ? 32.991 15.153 -13.331 1.00 87.12 82 ALA A N 1
ATOM 604 C CA . ALA A 1 82 ? 34.365 15.407 -12.901 1.00 87.12 82 ALA A CA 1
ATOM 605 C C . ALA A 1 82 ? 35.250 14.178 -13.156 1.00 87.12 82 ALA A C 1
ATOM 607 O O . ALA A 1 82 ? 36.377 14.294 -13.638 1.00 87.12 82 ALA A O 1
ATOM 608 N N . LEU A 1 83 ? 34.710 12.987 -12.888 1.00 89.50 83 LEU A N 1
ATOM 609 C CA . LEU A 1 83 ? 35.409 11.712 -13.026 1.00 89.50 83 LEU A CA 1
ATOM 610 C C . LEU A 1 83 ? 35.755 11.380 -14.482 1.00 89.50 83 LEU A C 1
ATOM 612 O O . LEU A 1 83 ? 36.878 10.958 -14.737 1.00 89.50 83 LEU A O 1
ATOM 616 N N . TRP A 1 84 ? 34.852 11.601 -15.447 1.00 90.19 84 TRP A N 1
ATOM 617 C CA . TRP A 1 84 ? 35.181 11.388 -16.870 1.00 90.19 84 TRP A CA 1
ATOM 618 C C . TRP A 1 84 ? 36.271 12.353 -17.357 1.00 90.19 84 TRP A C 1
ATOM 620 O O . TRP A 1 84 ? 37.155 11.940 -18.097 1.00 90.19 84 TRP A O 1
ATOM 630 N N . ALA A 1 85 ? 36.248 13.616 -16.919 1.00 86.06 85 ALA A N 1
ATOM 631 C CA . ALA A 1 85 ? 37.234 14.616 -17.312 1.00 86.06 85 ALA A CA 1
ATOM 632 C C . ALA A 1 85 ? 38.615 14.264 -16.743 1.00 86.06 85 ALA A C 1
ATOM 634 O O . ALA A 1 85 ? 39.622 14.352 -17.446 1.00 86.06 85 ALA A O 1
ATOM 635 N N . ALA A 1 86 ? 38.659 13.783 -15.498 1.00 85.06 86 ALA A N 1
ATOM 636 C CA . ALA A 1 86 ? 39.861 13.194 -14.923 1.00 85.06 86 ALA A CA 1
ATOM 637 C C . ALA A 1 86 ? 40.308 11.953 -15.720 1.00 85.06 86 ALA A C 1
ATOM 639 O O . ALA A 1 86 ? 41.468 11.835 -16.082 1.00 85.06 86 ALA A O 1
ATOM 640 N N . LEU A 1 87 ? 39.402 11.052 -16.095 1.00 87.38 87 LEU A N 1
ATOM 641 C CA . LEU A 1 87 ? 39.774 9.860 -16.860 1.00 87.38 87 LEU A CA 1
ATOM 642 C C . LEU A 1 87 ? 40.373 10.211 -18.237 1.00 87.38 87 LEU A C 1
ATOM 644 O O . LEU A 1 87 ? 41.407 9.669 -18.611 1.00 87.38 87 LEU A O 1
ATOM 648 N N . VAL A 1 88 ? 39.775 11.162 -18.962 1.00 84.94 88 VAL A N 1
ATOM 649 C CA . VAL A 1 88 ? 40.243 11.610 -20.289 1.00 84.94 88 VAL A CA 1
ATOM 650 C C . VAL A 1 88 ? 41.591 12.332 -20.210 1.00 84.94 88 VAL A C 1
ATOM 652 O O . VAL A 1 88 ? 42.397 12.220 -21.126 1.00 84.94 88 VAL A O 1
ATOM 655 N N . THR A 1 89 ? 41.854 13.057 -19.122 1.00 79.06 89 THR A N 1
ATOM 656 C CA . THR A 1 89 ? 43.131 13.765 -18.925 1.00 79.06 89 THR A CA 1
ATOM 657 C C . THR A 1 89 ? 44.264 12.850 -18.470 1.00 79.06 89 THR A C 1
ATOM 659 O O . THR A 1 89 ? 45.427 13.173 -18.701 1.00 79.06 89 THR A O 1
ATOM 662 N N . TRP A 1 90 ? 43.939 11.715 -17.845 1.00 71.25 90 TRP A N 1
ATOM 663 C CA . TRP A 1 90 ? 44.916 10.759 -17.321 1.00 71.25 90 TRP A CA 1
ATOM 664 C C . TRP A 1 90 ? 45.117 9.521 -18.200 1.00 71.25 90 TRP A C 1
ATOM 666 O O . TRP A 1 90 ? 46.043 8.760 -17.928 1.00 71.25 90 TRP A O 1
ATOM 676 N N . LEU A 1 91 ? 44.305 9.304 -19.243 1.00 79.31 91 LEU A N 1
ATOM 677 C CA . LEU A 1 91 ? 44.641 8.338 -20.290 1.00 79.31 91 LEU A CA 1
ATOM 678 C C . LEU A 1 91 ? 45.805 8.910 -21.116 1.00 79.31 91 LEU A C 1
ATOM 680 O O . LEU A 1 91 ? 45.596 9.885 -21.843 1.00 79.31 91 LEU A O 1
ATOM 684 N N . PRO A 1 92 ? 47.022 8.338 -21.038 1.00 68.38 92 PRO A N 1
ATOM 685 C CA . PRO A 1 92 ? 48.045 8.680 -22.003 1.00 68.38 92 PRO A CA 1
ATOM 686 C C . PRO A 1 92 ? 47.590 8.104 -23.348 1.00 68.38 92 PRO A C 1
ATOM 688 O O . PRO A 1 92 ? 47.157 6.952 -23.423 1.00 68.38 92 PRO A O 1
ATOM 691 N N . PHE A 1 93 ? 47.622 8.940 -24.379 1.00 62.03 93 PHE A N 1
ATOM 692 C CA . PHE A 1 93 ? 47.435 8.513 -25.761 1.00 62.03 93 PHE A CA 1
ATOM 693 C C . PHE A 1 93 ? 48.617 7.656 -26.229 1.00 62.03 93 PHE A C 1
ATOM 695 O O . PHE A 1 93 ? 49.754 7.937 -25.779 1.00 62.03 93 PHE A O 1
#

Nearest PDB structures (foldseek):
  8zi3-assembly1_A  TM=2.499E-01  e=6.451E+00  Acinetobacter baumannii AB5075

Sequence (93 aa):
MVGCVPVLTPAALPSCRYWDDFHACTLTALTDCQEGATDLWEKLRRESKNLDFQGSLFELCGGGSGAAPSLLPPALPLLLAALWAALVTWLPF

Secondary structure (DSSP, 8-state):
---------TT--HHHHHHHHHHHHHHHHHHTSPTTHHHHHHHHHHHHHHS--TT-HHHHHSSS-------S-TTHHHHHHHHHHHHHHHS--

InterPro domains:
  IPR026144 Neuritin family [PF15056] (16-64)
  IPR026144 Neuritin family [PTHR15902] (15-91)

Foldseek 3Di:
DPDQPQPCPPDDDPLLSVVSSVVSVVCVVQVVDDPCSNVVVVVVVVVVLVPPDPPDSCVCNVDDDNPPPPPDDPCNVVVVVVVVVVVVVPPDD

Organism: Falco tinnunculus (NCBI:txid100819)

Mean predicted aligned error: 14.8 Å

pLDDT: mean 73.55, std 13.31, range [43.31, 90.19]

Radius of gyration: 22.14 Å; Cα contacts (8 Å, |Δi|>4): 26; chains: 1; bounding box: 59×41×45 Å